Protein AF-A0A9Q0YCZ6-F1 (afdb_monomer_lite)

Sequence (118 aa):
MATTAVCVCHTRKKKTSEKLLKFSDRSWQTYVRCAKFWKECESGRFSLLARKTEPIWSKSIEDSGYENFRYHRTCYQDFTNKATIEGATKRRRLTDELKICAAAGAITFVLFIQQSGQ

Structure (mmCIF, N/CA/C/O backbone):
data_AF-A0A9Q0YCZ6-F1
#
_entry.id   AF-A0A9Q0YCZ6-F1
#
loop_
_atom_site.group_PDB
_atom_site.id
_atom_site.type_symbol
_atom_site.label_atom_id
_atom_site.label_alt_id
_atom_site.label_comp_id
_atom_site.label_asym_id
_atom_site.label_entity_id
_atom_site.label_seq_id
_atom_site.pdbx_PDB_ins_code
_atom_site.Cartn_x
_atom_site.Cartn_y
_atom_site.Cartn_z
_atom_site.occupancy
_atom_site.B_iso_or_equiv
_atom_site.auth_seq_id
_atom_site.auth_comp_id
_atom_site.auth_asym_id
_atom_site.auth_atom_id
_atom_site.pdbx_PDB_model_num
ATOM 1 N N . MET A 1 1 ? 12.576 -14.926 -13.364 1.00 35.97 1 MET A N 1
ATOM 2 C CA . MET A 1 1 ? 12.528 -14.175 -12.089 1.00 35.97 1 MET A CA 1
ATOM 3 C C . MET A 1 1 ? 11.073 -14.055 -11.666 1.00 35.97 1 MET A C 1
ATOM 5 O O . MET A 1 1 ? 10.256 -13.682 -12.499 1.00 35.97 1 MET A O 1
ATOM 9 N N . ALA A 1 2 ? 10.729 -14.461 -10.443 1.00 37.59 2 ALA A N 1
ATOM 10 C CA . ALA A 1 2 ? 9.343 -14.490 -9.982 1.00 37.59 2 ALA A CA 1
ATOM 11 C C . ALA A 1 2 ? 8.801 -13.061 -9.830 1.00 37.59 2 ALA A C 1
ATOM 13 O O . ALA A 1 2 ? 9.319 -12.272 -9.045 1.00 37.59 2 ALA A O 1
ATOM 14 N N . THR A 1 3 ? 7.762 -12.724 -10.589 1.00 48.28 3 THR A N 1
ATOM 15 C CA . THR A 1 3 ? 6.982 -11.503 -10.395 1.00 48.28 3 THR A CA 1
ATOM 16 C C . THR A 1 3 ? 6.231 -11.628 -9.077 1.00 48.28 3 THR A C 1
ATOM 18 O O . THR A 1 3 ? 5.221 -12.324 -8.974 1.00 48.28 3 THR A O 1
ATOM 21 N N . THR A 1 4 ? 6.730 -10.973 -8.032 1.00 54.94 4 THR A N 1
ATOM 22 C CA . THR A 1 4 ? 6.045 -10.907 -6.741 1.00 54.94 4 THR A CA 1
ATOM 23 C C . THR A 1 4 ? 4.801 -10.046 -6.926 1.00 54.94 4 THR A C 1
ATOM 25 O O . THR A 1 4 ? 4.830 -8.821 -6.837 1.00 54.94 4 THR A O 1
ATOM 28 N N . ALA A 1 5 ? 3.688 -10.676 -7.279 1.00 54.22 5 ALA A N 1
ATOM 29 C CA . ALA A 1 5 ? 2.434 -9.978 -7.469 1.00 54.22 5 ALA A CA 1
ATOM 30 C C . ALA A 1 5 ? 1.822 -9.692 -6.089 1.00 54.22 5 ALA A C 1
ATOM 32 O O . ALA A 1 5 ? 1.121 -10.527 -5.516 1.00 54.22 5 ALA A O 1
ATOM 33 N N . VAL A 1 6 ? 2.137 -8.522 -5.527 1.00 63.78 6 VAL A N 1
ATOM 34 C CA . VAL A 1 6 ? 1.776 -8.139 -4.149 1.00 63.78 6 VAL A CA 1
ATOM 35 C C . VAL A 1 6 ? 0.688 -7.060 -4.141 1.00 63.78 6 VAL A C 1
ATOM 37 O O . VAL A 1 6 ? 0.828 -5.989 -3.566 1.00 63.78 6 VAL A O 1
ATOM 40 N N . CYS A 1 7 ? -0.419 -7.329 -4.834 1.00 69.56 7 CYS A N 1
ATOM 41 C CA . CYS A 1 7 ? -1.590 -6.446 -4.866 1.00 69.56 7 CYS A CA 1
ATOM 42 C C . CYS A 1 7 ? -2.589 -6.811 -3.759 1.00 69.56 7 CYS A C 1
ATOM 44 O O . CYS A 1 7 ? -2.678 -7.969 -3.350 1.00 69.56 7 CYS A O 1
ATOM 46 N N . VAL A 1 8 ? -3.436 -5.859 -3.350 1.00 63.91 8 VAL A N 1
ATOM 47 C CA . VAL A 1 8 ? -4.568 -6.077 -2.419 1.00 63.91 8 VAL A CA 1
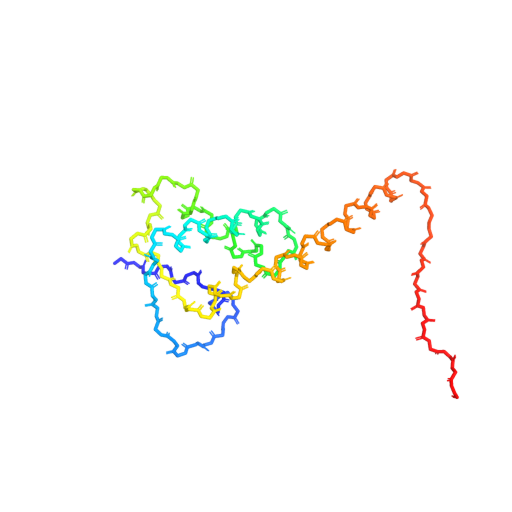ATOM 48 C C . VAL A 1 8 ? -5.443 -7.273 -2.821 1.00 63.91 8 VAL A C 1
ATOM 50 O O . VAL A 1 8 ? -5.915 -8.032 -1.978 1.00 63.91 8 VAL A O 1
ATOM 53 N N . CYS A 1 9 ? -5.690 -7.464 -4.113 1.00 67.06 9 CYS A N 1
ATOM 54 C CA . CYS A 1 9 ? -6.512 -8.574 -4.587 1.00 67.06 9 CYS A CA 1
ATOM 55 C C . CYS A 1 9 ? -5.832 -9.942 -4.388 1.00 67.06 9 C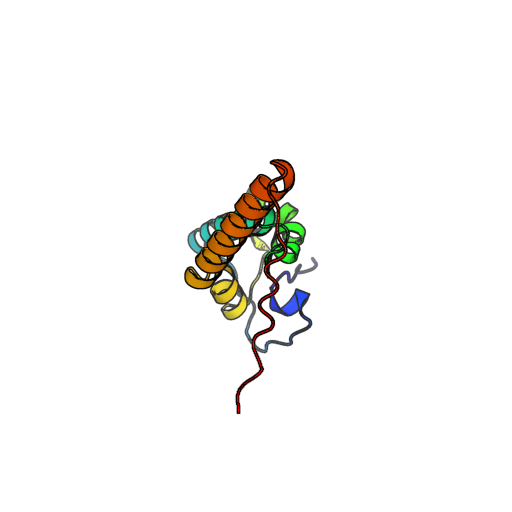YS A C 1
ATOM 57 O O . CYS A 1 9 ? -6.525 -10.933 -4.173 1.00 67.06 9 CYS A O 1
ATOM 59 N N . HIS A 1 10 ? -4.497 -9.997 -4.338 1.00 67.06 10 HIS A N 1
ATOM 60 C CA . HIS A 1 10 ? -3.742 -11.235 -4.130 1.00 67.06 10 HIS A CA 1
ATOM 61 C C . HIS A 1 10 ? -3.731 -11.647 -2.658 1.00 67.06 10 HIS A C 1
ATOM 63 O O . HIS A 1 10 ? -3.804 -12.834 -2.352 1.00 67.06 10 HIS A O 1
ATOM 69 N N . THR A 1 11 ? -3.749 -10.684 -1.729 1.00 63.50 11 THR A N 1
ATOM 70 C CA . THR A 1 11 ? -3.920 -10.991 -0.300 1.00 63.50 11 THR A CA 1
ATOM 71 C C . THR A 1 11 ? -5.332 -11.475 0.029 1.00 63.50 11 THR A C 1
ATOM 73 O O . THR A 1 11 ? -5.506 -12.230 0.980 1.00 63.50 11 THR A O 1
ATOM 76 N N . ARG A 1 12 ? -6.334 -11.099 -0.776 1.00 63.12 12 ARG A N 1
ATOM 77 C CA . ARG A 1 12 ? -7.742 -11.502 -0.609 1.00 63.12 12 ARG A CA 1
ATOM 78 C C . ARG A 1 12 ? -8.168 -12.699 -1.460 1.00 63.12 12 ARG A C 1
ATOM 80 O O . ARG A 1 12 ? -9.352 -13.019 -1.471 1.00 63.12 12 ARG A O 1
ATOM 87 N N . LYS A 1 13 ? -7.247 -13.320 -2.212 1.00 63.72 13 LYS A N 1
ATOM 88 C CA . LYS A 1 13 ? -7.549 -14.352 -3.229 1.00 63.72 13 LYS A CA 1
ATOM 89 C C . LYS A 1 13 ? -8.648 -13.927 -4.223 1.00 63.72 13 LYS A C 1
ATOM 91 O O . LYS A 1 13 ? -9.326 -14.768 -4.809 1.00 63.72 13 LYS A O 1
ATOM 96 N N . LYS A 1 14 ? -8.840 -12.619 -4.425 1.00 66.00 14 LYS A N 1
ATOM 97 C CA . LYS A 1 14 ? -9.834 -12.089 -5.357 1.00 66.00 14 LYS A CA 1
ATOM 98 C C . LYS A 1 14 ? -9.209 -12.081 -6.746 1.00 66.00 14 LYS A C 1
ATOM 100 O O . LYS A 1 14 ? -8.232 -11.370 -6.974 1.00 66.00 14 LYS A O 1
ATOM 105 N N . LYS A 1 15 ? -9.775 -12.858 -7.671 1.00 63.00 15 LYS A N 1
ATOM 106 C CA . LYS A 1 15 ? -9.379 -12.790 -9.079 1.00 63.00 15 LYS A CA 1
ATOM 107 C C . LYS A 1 15 ? -9.804 -11.437 -9.643 1.00 63.00 15 LYS A C 1
ATOM 109 O O . LYS A 1 15 ? -10.938 -11.002 -9.458 1.00 63.00 15 LYS A O 1
ATOM 114 N N . THR A 1 16 ? -8.870 -10.772 -10.299 1.00 68.50 16 THR A N 1
ATOM 115 C CA . THR A 1 16 ? -9.113 -9.576 -11.099 1.00 68.50 16 THR A CA 1
ATOM 116 C C . THR A 1 16 ? -8.635 -9.881 -12.509 1.00 68.50 16 THR A C 1
ATOM 118 O O . THR A 1 16 ? -7.600 -10.521 -12.682 1.00 68.50 16 THR A O 1
ATOM 121 N N . SER A 1 17 ? -9.426 -9.484 -13.500 1.00 73.62 17 SER A N 1
ATOM 122 C CA . SER A 1 17 ? -9.066 -9.556 -14.917 1.00 73.62 17 SER A CA 1
ATOM 123 C C . SER A 1 17 ? -8.233 -8.351 -15.363 1.00 73.62 17 SER A C 1
ATOM 125 O O . SER A 1 17 ? -7.836 -8.280 -16.524 1.00 73.62 17 SER A O 1
ATOM 127 N N . GLU A 1 18 ? -7.974 -7.389 -14.469 1.00 79.06 18 GLU A N 1
ATOM 128 C CA . GLU A 1 18 ? -7.171 -6.217 -14.798 1.00 79.06 18 GLU A CA 1
ATOM 129 C C . GLU A 1 18 ? -5.726 -6.609 -15.112 1.00 79.06 18 GLU A C 1
ATOM 131 O O . GLU A 1 18 ? -5.130 -7.471 -14.469 1.00 79.06 18 GLU A O 1
ATOM 136 N N . LYS A 1 19 ? -5.125 -5.912 -16.078 1.00 82.38 19 LYS A N 1
ATOM 137 C CA . LYS A 1 19 ? -3.701 -6.054 -16.369 1.00 82.38 19 LYS A CA 1
ATOM 138 C C . LYS A 1 19 ? -2.875 -5.461 -15.226 1.00 82.38 19 LYS A C 1
ATOM 140 O O . LYS A 1 19 ? -3.164 -4.374 -14.726 1.00 82.38 19 LYS A O 1
ATOM 145 N N . LEU A 1 20 ? -1.804 -6.159 -14.862 1.00 84.25 20 LEU A N 1
ATOM 146 C CA . LEU A 1 20 ? -0.775 -5.644 -13.967 1.00 84.25 20 LEU A CA 1
ATOM 147 C C . LEU A 1 20 ? -0.006 -4.488 -14.633 1.00 84.25 20 LEU A C 1
ATOM 149 O O . LEU A 1 20 ? 0.518 -4.627 -15.738 1.00 84.25 20 LEU A O 1
ATOM 153 N N . LEU A 1 21 ? 0.081 -3.356 -13.940 1.00 84.44 21 LEU A N 1
ATOM 154 C CA . LEU A 1 21 ? 0.743 -2.131 -14.382 1.00 84.44 21 LEU A CA 1
ATOM 155 C C . LEU A 1 21 ? 2.056 -1.911 -13.623 1.00 84.44 21 LEU A C 1
ATOM 157 O O . LEU A 1 21 ? 2.197 -2.329 -12.471 1.00 84.44 21 LEU A O 1
ATOM 161 N N . LYS A 1 22 ? 3.016 -1.248 -14.277 1.00 85.69 22 LYS A N 1
ATOM 162 C CA . LYS A 1 22 ? 4.239 -0.732 -13.646 1.00 85.69 22 LYS A CA 1
ATOM 163 C C . LYS A 1 22 ? 3.949 0.645 -13.046 1.00 85.69 22 LYS A C 1
ATOM 165 O O . LYS A 1 22 ? 3.149 1.405 -13.589 1.00 85.69 22 LYS A O 1
ATOM 170 N N . PHE A 1 23 ? 4.577 0.949 -11.916 1.00 83.44 23 PHE A N 1
ATOM 171 C CA . PHE A 1 23 ? 4.491 2.270 -11.303 1.00 83.44 23 PHE A CA 1
ATOM 172 C C . PHE A 1 23 ? 5.254 3.316 -12.123 1.00 83.44 23 PHE A C 1
ATOM 174 O O . PHE A 1 23 ? 6.294 3.019 -12.701 1.00 83.44 23 PHE A O 1
ATOM 181 N N . SER A 1 24 ? 4.731 4.542 -12.144 1.00 87.44 24 SER A N 1
ATOM 182 C CA . SER A 1 24 ? 5.552 5.736 -12.361 1.00 87.44 24 SER A CA 1
ATOM 183 C C . SER A 1 24 ? 6.175 6.172 -11.035 1.00 87.44 24 SER A C 1
ATOM 185 O O . SER A 1 24 ? 5.631 5.852 -9.972 1.00 87.44 24 SER A O 1
ATOM 187 N N . ASP A 1 25 ? 7.236 6.975 -11.073 1.00 85.00 25 ASP A N 1
ATOM 188 C CA . ASP A 1 25 ? 7.924 7.439 -9.858 1.00 85.00 25 ASP A CA 1
ATOM 189 C C . ASP A 1 25 ? 6.981 8.191 -8.913 1.00 85.00 25 ASP A C 1
ATOM 191 O O . ASP A 1 25 ? 6.978 7.979 -7.699 1.00 85.00 25 ASP A O 1
ATOM 195 N N . ARG A 1 26 ? 6.082 9.010 -9.470 1.00 88.06 26 ARG A N 1
ATOM 196 C CA . ARG A 1 26 ? 5.053 9.716 -8.694 1.00 88.06 26 ARG A CA 1
ATOM 197 C C . ARG A 1 26 ? 4.077 8.746 -8.027 1.00 88.06 26 ARG A C 1
ATOM 199 O O . ARG A 1 26 ? 3.725 8.909 -6.851 1.00 88.06 26 ARG A O 1
ATOM 206 N N . SER A 1 27 ? 3.610 7.742 -8.768 1.00 88.25 27 SER A N 1
ATOM 207 C CA . SER A 1 27 ? 2.695 6.736 -8.226 1.00 88.25 27 SER A CA 1
ATOM 208 C C . SER A 1 27 ? 3.378 5.870 -7.169 1.00 88.25 27 SER A C 1
ATOM 210 O O . SER A 1 27 ? 2.733 5.522 -6.179 1.00 88.25 27 SER A O 1
ATOM 212 N N . TRP A 1 28 ? 4.671 5.590 -7.337 1.00 87.50 28 TRP A N 1
ATOM 213 C CA . TRP A 1 28 ? 5.507 4.887 -6.373 1.00 87.50 28 TRP A CA 1
ATOM 214 C C . TRP A 1 28 ? 5.666 5.669 -5.078 1.00 87.50 28 TRP A C 1
ATOM 216 O O . TRP A 1 28 ? 5.322 5.158 -4.020 1.00 87.50 28 TRP A O 1
ATOM 226 N N . GLN A 1 29 ? 6.071 6.937 -5.139 1.00 88.62 29 GLN A N 1
ATOM 227 C CA . GLN A 1 29 ? 6.185 7.783 -3.945 1.00 88.62 29 GLN A CA 1
ATOM 228 C C . GLN A 1 29 ? 4.865 7.861 -3.166 1.00 88.62 29 GLN A C 1
ATOM 230 O O . GLN A 1 29 ? 4.848 7.783 -1.935 1.00 88.62 29 GLN A O 1
ATOM 235 N N . THR A 1 30 ? 3.743 7.962 -3.885 1.00 91.50 30 THR A N 1
ATOM 236 C CA . THR A 1 30 ? 2.402 7.929 -3.283 1.00 91.50 30 THR A CA 1
ATOM 237 C C . THR A 1 30 ? 2.133 6.578 -2.618 1.00 91.50 30 THR A C 1
ATOM 239 O O . THR A 1 30 ? 1.687 6.538 -1.472 1.00 91.50 30 THR A O 1
ATOM 242 N N . TYR A 1 31 ? 2.453 5.474 -3.298 1.00 89.94 31 TYR A N 1
ATOM 243 C CA . TYR A 1 31 ? 2.336 4.129 -2.744 1.00 89.94 31 TYR A CA 1
ATOM 244 C C . TYR A 1 31 ? 3.156 3.972 -1.459 1.00 89.94 31 TYR A C 1
ATOM 246 O O . TYR A 1 31 ? 2.604 3.553 -0.447 1.00 89.94 31 TYR A O 1
ATOM 254 N N . VAL A 1 32 ? 4.433 4.367 -1.462 1.00 89.31 32 VAL A N 1
ATOM 255 C CA . VAL A 1 32 ? 5.321 4.276 -0.293 1.00 89.31 32 VAL A CA 1
ATOM 256 C C . VAL A 1 32 ? 4.767 5.076 0.885 1.00 89.31 32 VAL A C 1
ATOM 258 O O . VAL A 1 32 ? 4.731 4.572 2.007 1.00 89.31 32 VAL A O 1
ATOM 261 N N . ARG A 1 33 ? 4.276 6.299 0.645 1.00 91.88 33 ARG A N 1
ATOM 262 C CA . ARG A 1 33 ? 3.659 7.130 1.690 1.00 91.88 33 ARG A CA 1
ATOM 263 C C . ARG A 1 33 ? 2.456 6.433 2.325 1.00 91.88 33 ARG A C 1
ATOM 265 O O . ARG A 1 33 ? 2.370 6.347 3.547 1.00 91.88 33 ARG A O 1
ATOM 272 N N . CYS A 1 34 ? 1.551 5.910 1.501 1.00 91.56 34 CYS A N 1
ATOM 273 C CA . CYS A 1 34 ? 0.387 5.170 1.979 1.00 91.56 34 CYS A CA 1
ATOM 274 C C . CYS A 1 34 ? 0.796 3.870 2.685 1.00 91.56 34 CYS A C 1
ATOM 276 O O . CYS A 1 34 ? 0.224 3.53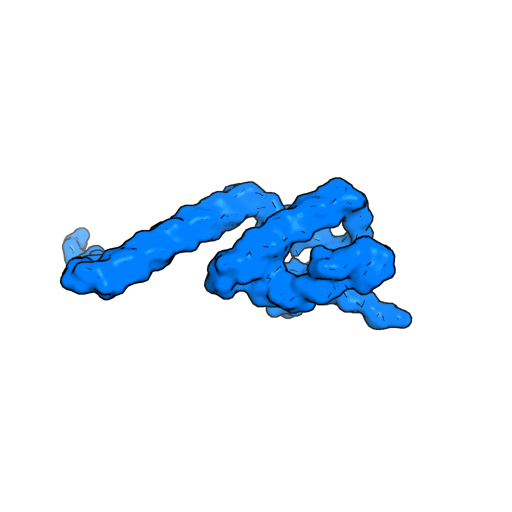4 3.715 1.00 91.56 34 CYS A O 1
ATOM 278 N N . ALA A 1 35 ? 1.806 3.154 2.187 1.00 89.94 35 ALA A N 1
ATOM 279 C CA . ALA A 1 35 ? 2.281 1.915 2.789 1.00 89.94 35 ALA A CA 1
ATOM 280 C C . ALA A 1 35 ? 2.865 2.131 4.187 1.00 89.94 35 ALA A C 1
ATOM 282 O O . ALA A 1 35 ? 2.511 1.389 5.100 1.00 89.94 35 ALA A O 1
ATOM 283 N N . LYS A 1 36 ? 3.667 3.182 4.389 1.00 91.00 36 LYS A N 1
ATOM 284 C CA . LYS A 1 36 ? 4.158 3.563 5.723 1.00 91.00 36 LYS A CA 1
ATOM 285 C C . LYS A 1 36 ? 2.999 3.818 6.690 1.00 91.00 36 LYS A C 1
ATOM 287 O O . LYS A 1 36 ? 2.931 3.186 7.739 1.00 91.00 36 LYS A O 1
ATOM 292 N N . PHE A 1 37 ? 2.024 4.627 6.273 1.00 90.94 37 PHE A N 1
ATOM 293 C CA . PHE A 1 37 ? 0.817 4.886 7.061 1.00 90.94 37 PHE A CA 1
ATOM 294 C C . PHE A 1 37 ? 0.056 3.599 7.419 1.00 90.94 37 PHE A C 1
ATOM 296 O O . PHE A 1 37 ? -0.304 3.373 8.574 1.00 90.94 37 PHE A O 1
ATOM 303 N N . TRP A 1 38 ? -0.183 2.722 6.441 1.00 90.44 38 TRP A N 1
ATOM 304 C CA . TRP A 1 38 ? -0.912 1.476 6.671 1.00 90.44 38 TRP A CA 1
ATOM 305 C C . TRP A 1 38 ? -0.149 0.510 7.578 1.00 90.44 38 TRP A C 1
ATOM 307 O O . TRP A 1 38 ? -0.785 -0.187 8.370 1.00 90.44 38 TRP A O 1
ATOM 317 N N . LYS A 1 39 ? 1.188 0.481 7.502 1.00 89.06 39 LYS A N 1
ATOM 318 C CA . LYS A 1 39 ? 2.035 -0.302 8.410 1.00 89.06 39 LYS A CA 1
ATOM 319 C C . LYS A 1 39 ? 1.870 0.169 9.860 1.00 89.06 39 LYS A C 1
ATOM 321 O O . LYS A 1 39 ? 1.714 -0.674 10.743 1.00 89.06 39 LYS A O 1
ATOM 326 N N . GLU A 1 40 ? 1.862 1.483 10.079 1.00 87.81 40 GLU A N 1
ATOM 327 C CA . GLU A 1 40 ? 1.674 2.107 11.398 1.00 87.81 40 GLU A CA 1
ATOM 328 C C . GLU A 1 40 ? 0.262 1.934 11.959 1.00 87.81 40 GLU A C 1
ATOM 330 O O . GLU A 1 40 ? 0.077 1.914 13.168 1.00 87.81 40 GLU A O 1
ATOM 335 N N . CYS A 1 41 ? -0.750 1.795 11.101 1.00 80.44 41 CYS A N 1
ATOM 336 C CA . CYS A 1 41 ? -2.133 1.636 11.550 1.00 80.44 41 CYS A CA 1
ATOM 337 C C . CYS A 1 41 ? -2.428 0.290 12.230 1.00 80.44 41 CYS A C 1
ATOM 339 O O . CYS A 1 41 ? -3.569 0.115 12.632 1.00 80.44 41 CYS A O 1
ATOM 341 N N . GLU A 1 42 ? -1.458 -0.635 12.316 1.00 71.12 42 GLU A N 1
ATOM 342 C CA . GLU A 1 42 ? -1.470 -1.990 12.915 1.00 71.12 42 GLU A CA 1
ATOM 343 C C . GLU A 1 42 ? -2.674 -2.897 12.574 1.00 71.12 42 GLU A C 1
ATOM 345 O O . GLU A 1 42 ? -2.488 -3.967 11.993 1.00 71.12 42 GLU A O 1
ATOM 350 N N . SER A 1 43 ? -3.903 -2.466 12.847 1.00 69.62 43 SER A N 1
ATOM 351 C CA . SER A 1 43 ? -5.193 -3.118 12.585 1.00 69.62 43 SER A CA 1
ATOM 352 C C . SER A 1 43 ? -5.919 -2.630 11.313 1.00 69.62 43 SER A C 1
ATOM 354 O O . SER A 1 43 ? -7.084 -2.957 11.080 1.00 69.62 43 SER A O 1
ATOM 356 N N . GLY A 1 44 ? -5.260 -1.849 10.451 1.00 73.88 44 GLY A N 1
ATOM 357 C CA . GLY A 1 44 ? -5.855 -1.340 9.210 1.00 73.88 44 GLY A CA 1
ATOM 358 C C . GLY A 1 44 ? -6.111 -2.411 8.136 1.00 73.88 44 GLY A C 1
ATOM 359 O O . GLY A 1 44 ? -5.350 -3.362 7.984 1.00 73.88 44 GLY A O 1
ATOM 360 N N . ARG A 1 45 ? -7.129 -2.197 7.285 1.00 80.44 45 ARG A N 1
ATOM 361 C CA . ARG A 1 45 ? -7.492 -3.065 6.135 1.00 80.44 45 ARG A CA 1
ATOM 362 C C . ARG A 1 45 ? -6.299 -3.492 5.267 1.00 80.44 45 ARG A C 1
ATOM 364 O O . ARG A 1 45 ? -6.333 -4.567 4.666 1.00 80.44 45 ARG A O 1
ATOM 371 N N . PHE A 1 46 ? -5.282 -2.638 5.169 1.00 86.44 46 PHE A N 1
ATOM 372 C CA . PHE A 1 46 ? -4.092 -2.858 4.352 1.00 86.44 46 PHE A CA 1
ATOM 373 C C . PHE A 1 46 ? -2.794 -2.979 5.163 1.00 86.44 46 PHE A C 1
ATOM 375 O O . PHE A 1 46 ? -1.725 -3.034 4.559 1.00 86.44 46 PHE A O 1
ATOM 382 N N . SER A 1 47 ? -2.852 -3.060 6.499 1.00 85.56 47 SER A N 1
ATOM 383 C CA . SER A 1 47 ? -1.651 -3.121 7.347 1.00 85.56 47 SER A CA 1
ATOM 384 C C . SER A 1 47 ? -0.798 -4.354 7.051 1.00 85.56 47 SER A C 1
ATOM 386 O O . SER A 1 47 ? 0.417 -4.251 6.881 1.00 85.56 47 SER A O 1
ATOM 388 N N . LEU A 1 48 ? -1.435 -5.516 6.877 1.00 83.12 48 LEU A N 1
ATOM 389 C CA . LEU A 1 48 ? -0.748 -6.756 6.512 1.00 83.12 48 LEU A CA 1
ATOM 390 C C . LEU A 1 48 ? -0.078 -6.665 5.136 1.00 83.12 48 LEU A C 1
ATOM 392 O O . LEU A 1 48 ? 1.030 -7.168 4.957 1.00 83.12 48 LEU A O 1
ATOM 396 N N . LEU A 1 49 ? -0.741 -6.030 4.165 1.00 85.19 49 LEU A N 1
ATOM 397 C CA . LEU A 1 49 ? -0.161 -5.825 2.839 1.00 85.19 49 LEU A CA 1
ATOM 398 C C . LEU A 1 49 ? 1.075 -4.931 2.937 1.00 85.19 49 LEU A C 1
ATOM 400 O O . LEU A 1 49 ? 2.127 -5.303 2.429 1.00 85.19 49 LEU A O 1
ATOM 404 N N . ALA A 1 50 ? 0.956 -3.804 3.640 1.00 88.06 50 ALA A N 1
ATOM 405 C CA . ALA A 1 50 ? 2.050 -2.865 3.832 1.00 88.06 50 ALA A CA 1
ATOM 406 C C . ALA A 1 50 ? 3.273 -3.518 4.493 1.00 88.06 50 ALA A C 1
ATOM 408 O O . ALA A 1 50 ? 4.386 -3.309 4.017 1.00 88.06 50 ALA A O 1
ATOM 409 N N . ARG A 1 51 ? 3.067 -4.358 5.521 1.00 86.44 51 ARG A N 1
ATOM 410 C CA . ARG A 1 51 ? 4.131 -5.150 6.169 1.00 86.44 51 ARG A CA 1
ATOM 411 C C . ARG A 1 51 ? 4.774 -6.151 5.207 1.00 86.44 51 ARG A C 1
ATOM 413 O O . ARG A 1 51 ? 5.991 -6.243 5.141 1.00 86.44 51 ARG A O 1
ATOM 420 N N . LYS A 1 52 ? 3.977 -6.875 4.414 1.00 83.44 52 LYS A N 1
ATOM 421 C CA . LYS A 1 52 ? 4.505 -7.849 3.440 1.00 83.44 52 LYS A CA 1
ATOM 422 C C . LYS A 1 52 ? 5.306 -7.197 2.318 1.00 83.44 52 LYS A C 1
ATOM 424 O O . LYS A 1 52 ? 6.266 -7.790 1.841 1.00 83.44 52 LYS A O 1
ATOM 429 N N . THR A 1 53 ? 4.914 -6.001 1.884 1.00 84.06 53 THR A N 1
ATOM 430 C CA . THR A 1 53 ? 5.643 -5.268 0.842 1.00 84.06 53 THR A CA 1
ATOM 431 C C . THR A 1 53 ? 6.735 -4.368 1.401 1.00 84.06 53 THR A C 1
ATOM 433 O O . THR A 1 53 ? 7.383 -3.688 0.615 1.00 84.06 53 THR A O 1
ATOM 436 N N . GLU A 1 54 ? 6.940 -4.325 2.719 1.00 87.25 54 GLU A N 1
ATOM 437 C CA . GLU A 1 54 ? 7.954 -3.472 3.340 1.00 87.25 54 GLU A CA 1
ATOM 438 C C . GLU A 1 54 ? 9.348 -3.646 2.747 1.00 87.25 54 GLU A C 1
ATOM 440 O O . GLU A 1 54 ? 9.912 -2.629 2.356 1.00 87.25 54 GLU A O 1
ATOM 445 N N . PRO A 1 55 ? 9.878 -4.871 2.567 1.00 83.31 55 PRO A N 1
ATOM 446 C CA . PRO A 1 55 ? 11.219 -5.056 2.011 1.00 83.31 55 PRO A CA 1
ATOM 447 C C . PRO A 1 55 ? 11.407 -4.457 0.612 1.00 83.31 55 PRO A C 1
ATOM 449 O O . PRO A 1 55 ? 12.540 -4.278 0.175 1.00 83.31 55 PRO A O 1
ATOM 452 N N . ILE A 1 56 ? 10.300 -4.185 -0.087 1.00 82.56 56 ILE A N 1
ATOM 453 C CA . ILE A 1 56 ? 10.283 -3.548 -1.400 1.00 82.56 56 ILE A CA 1
ATOM 454 C C . ILE A 1 56 ? 10.456 -2.040 -1.208 1.00 82.56 56 ILE A C 1
ATOM 456 O O . ILE A 1 56 ? 11.366 -1.450 -1.756 1.00 82.56 56 ILE A O 1
ATOM 460 N N . TRP A 1 57 ? 9.636 -1.381 -0.392 1.00 85.94 57 TRP A N 1
ATOM 461 C CA . TRP A 1 57 ? 9.668 0.084 -0.290 1.00 85.94 57 TRP A CA 1
ATOM 462 C C . TRP A 1 57 ? 10.587 0.652 0.806 1.00 85.94 57 TRP A C 1
ATOM 464 O O . TRP A 1 57 ? 10.730 1.872 0.891 1.00 85.94 57 TRP A O 1
ATOM 474 N N . SER A 1 58 ? 11.183 -0.186 1.660 1.00 83.44 58 SER A N 1
ATOM 475 C CA . SER A 1 58 ? 12.115 0.238 2.716 1.00 83.44 58 SER A CA 1
ATOM 476 C C . SER A 1 58 ? 13.570 0.353 2.255 1.00 83.44 58 SER A C 1
ATOM 478 O O . SER A 1 58 ? 14.376 0.965 2.953 1.00 83.44 58 SER A O 1
ATOM 480 N N . LYS A 1 59 ? 13.903 -0.211 1.090 1.00 79.88 59 LYS A N 1
ATOM 481 C CA . LYS A 1 59 ? 15.236 -0.154 0.479 1.00 79.88 59 LYS A CA 1
ATOM 482 C C . LYS A 1 59 ? 15.363 1.015 -0.504 1.00 79.88 59 LYS A C 1
ATOM 484 O O . LYS A 1 59 ? 14.364 1.628 -0.884 1.00 79.88 59 LYS A O 1
ATOM 489 N N . SER A 1 60 ? 16.595 1.303 -0.930 1.00 75.06 60 SER A N 1
ATOM 490 C CA . SER A 1 60 ? 16.869 2.188 -2.072 1.00 75.06 60 SER A CA 1
ATOM 491 C C . SER A 1 60 ? 16.107 1.694 -3.316 1.00 75.06 60 SER A C 1
ATOM 493 O O . SER A 1 60 ? 15.797 0.507 -3.422 1.00 75.06 60 SER A O 1
ATOM 495 N N . ILE A 1 61 ? 15.786 2.574 -4.273 1.00 70.81 61 ILE A N 1
ATOM 496 C CA . ILE A 1 61 ? 15.080 2.154 -5.502 1.00 70.81 61 ILE A CA 1
ATOM 497 C C . ILE A 1 61 ? 15.884 1.081 -6.260 1.00 70.81 61 ILE A C 1
ATOM 499 O O . ILE A 1 61 ? 15.296 0.132 -6.777 1.00 70.81 61 ILE A O 1
ATOM 503 N N . GLU A 1 62 ? 17.209 1.176 -6.237 1.00 70.50 62 GLU A N 1
ATOM 504 C CA . GLU A 1 62 ? 18.137 0.231 -6.864 1.00 70.50 62 GLU A CA 1
ATOM 505 C C . GLU A 1 62 ? 18.050 -1.172 -6.230 1.00 70.50 62 GLU A C 1
ATOM 507 O O . GLU A 1 62 ? 18.020 -2.171 -6.947 1.00 70.50 62 GLU A O 1
ATOM 512 N N . ASP A 1 63 ? 17.860 -1.252 -4.908 1.00 69.56 63 ASP A N 1
ATOM 513 C CA . ASP A 1 63 ? 17.794 -2.515 -4.152 1.00 69.56 63 ASP A CA 1
ATOM 514 C C . ASP A 1 63 ? 16.361 -3.007 -3.864 1.00 69.56 63 ASP A C 1
ATOM 516 O O . ASP A 1 63 ? 16.145 -4.108 -3.343 1.00 69.56 63 ASP A O 1
ATOM 520 N N . SER A 1 64 ? 15.359 -2.178 -4.164 1.00 68.62 64 SER A N 1
ATOM 521 C CA . SER A 1 64 ? 13.940 -2.387 -3.833 1.00 68.62 64 SER A CA 1
ATOM 522 C C . SER A 1 64 ? 13.223 -3.403 -4.717 1.00 68.62 64 SER A C 1
ATOM 524 O O . SER A 1 64 ? 12.123 -3.851 -4.389 1.00 68.62 64 SER A O 1
ATOM 526 N N . GLY A 1 65 ? 13.786 -3.727 -5.884 1.00 68.88 65 GLY A N 1
ATOM 527 C CA . GLY A 1 65 ? 13.049 -4.440 -6.926 1.00 68.88 65 GLY A CA 1
ATOM 528 C C . GLY A 1 65 ? 11.873 -3.632 -7.496 1.00 68.88 65 GLY A C 1
ATOM 529 O O . GLY A 1 65 ? 10.960 -4.232 -8.068 1.00 68.88 65 GLY A O 1
ATOM 530 N N . TYR A 1 66 ? 11.889 -2.296 -7.367 1.00 77.69 66 TYR A N 1
ATOM 531 C CA . TYR A 1 66 ? 10.913 -1.356 -7.943 1.00 77.69 66 TYR A CA 1
ATOM 532 C C . TYR A 1 66 ? 10.564 -1.691 -9.398 1.00 77.69 66 TYR A C 1
ATOM 534 O O . TYR A 1 66 ? 9.392 -1.796 -9.765 1.00 77.69 66 TYR A O 1
ATOM 542 N N . GLU A 1 67 ? 11.587 -1.978 -10.203 1.00 76.19 67 GLU A N 1
ATOM 543 C CA . GLU A 1 67 ? 11.470 -2.348 -11.614 1.00 76.19 67 GLU A CA 1
ATOM 544 C C . GLU A 1 67 ? 10.618 -3.600 -11.865 1.00 76.19 67 GLU A C 1
ATOM 546 O O . GLU A 1 67 ? 10.005 -3.731 -12.928 1.00 76.19 67 GLU A O 1
ATOM 551 N N . ASN A 1 68 ? 10.498 -4.485 -10.875 1.00 74.88 68 ASN A N 1
ATOM 552 C CA . ASN A 1 68 ? 9.713 -5.720 -10.927 1.00 74.88 68 ASN A CA 1
ATOM 553 C C . ASN A 1 68 ? 8.362 -5.606 -10.211 1.00 74.88 68 ASN A C 1
ATOM 555 O O . ASN A 1 68 ? 7.517 -6.494 -10.344 1.00 74.88 68 ASN A O 1
ATOM 559 N N . PHE A 1 69 ? 8.121 -4.515 -9.479 1.00 76.94 69 PHE A N 1
ATOM 560 C CA . PHE A 1 69 ? 6.882 -4.332 -8.740 1.00 76.94 69 PHE A CA 1
ATOM 561 C C . PHE A 1 69 ? 5.730 -3.973 -9.685 1.00 76.94 69 PHE A C 1
ATOM 563 O O . PHE A 1 69 ? 5.841 -3.101 -10.556 1.00 76.94 69 PHE A O 1
ATOM 570 N N . ARG A 1 70 ? 4.611 -4.688 -9.549 1.00 82.00 70 ARG A N 1
ATOM 571 C CA . ARG A 1 70 ? 3.433 -4.534 -10.407 1.00 82.00 70 ARG A CA 1
ATOM 572 C C . ARG A 1 70 ? 2.153 -4.514 -9.583 1.00 82.00 70 ARG A C 1
ATOM 574 O O . ARG A 1 70 ? 2.064 -5.175 -8.550 1.00 82.00 70 ARG A O 1
ATOM 581 N N . TYR A 1 71 ? 1.147 -3.791 -10.066 1.00 83.12 71 TYR A N 1
ATOM 582 C CA . TYR A 1 71 ? -0.119 -3.598 -9.360 1.00 83.12 71 TYR A CA 1
ATOM 583 C C . TYR A 1 71 ? -1.323 -3.569 -10.302 1.00 83.12 71 TYR A C 1
ATOM 585 O O . TYR A 1 71 ? -1.204 -3.228 -11.474 1.00 83.12 71 TYR A O 1
ATOM 593 N N . HIS A 1 72 ? -2.505 -3.875 -9.773 1.00 87.69 72 HIS A N 1
ATOM 594 C CA . HIS A 1 72 ? -3.771 -3.592 -10.445 1.00 87.69 72 HIS A CA 1
ATOM 595 C C . HIS A 1 72 ? -4.223 -2.180 -10.108 1.00 87.69 72 HIS A C 1
ATOM 597 O O . HIS A 1 72 ? -4.168 -1.769 -8.942 1.00 87.69 72 HIS A O 1
ATOM 603 N N . ARG A 1 73 ? -4.704 -1.449 -11.115 1.00 86.38 73 ARG A N 1
ATOM 604 C CA . ARG A 1 73 ? -5.124 -0.051 -10.970 1.00 86.38 73 ARG A CA 1
ATOM 605 C C . ARG A 1 73 ? -6.137 0.121 -9.840 1.00 86.38 73 ARG A C 1
ATOM 607 O O . ARG A 1 73 ? -5.973 1.024 -9.021 1.00 86.38 73 ARG A O 1
ATOM 614 N N . THR A 1 74 ? -7.119 -0.773 -9.751 1.00 86.25 74 THR A N 1
ATOM 615 C CA . THR A 1 74 ? -8.138 -0.743 -8.691 1.00 86.25 74 THR A CA 1
ATOM 616 C C . THR A 1 74 ? -7.562 -0.973 -7.297 1.00 86.25 74 THR A C 1
ATOM 618 O O . THR A 1 74 ? -7.923 -0.246 -6.374 1.00 86.25 74 THR A O 1
ATOM 621 N N . CYS A 1 75 ? -6.623 -1.917 -7.121 1.00 87.06 75 CYS A N 1
ATOM 622 C CA . CYS A 1 75 ? -5.945 -2.094 -5.830 1.00 87.06 75 CYS A CA 1
ATOM 623 C C . CYS A 1 75 ? -5.237 -0.810 -5.405 1.00 87.06 75 CYS A C 1
ATOM 625 O O . CYS A 1 75 ? -5.274 -0.458 -4.233 1.00 87.06 75 CYS A O 1
ATOM 627 N N . TYR A 1 76 ? -4.538 -0.161 -6.341 1.00 88.75 76 TYR A N 1
ATOM 628 C CA . TYR A 1 76 ? -3.783 1.048 -6.041 1.00 88.75 76 TYR A CA 1
ATOM 629 C C . TYR A 1 76 ? -4.718 2.180 -5.641 1.00 88.75 76 TYR A C 1
ATOM 631 O O . TYR A 1 76 ? -4.503 2.784 -4.599 1.00 88.75 76 TYR A O 1
ATOM 639 N N . GLN A 1 77 ? -5.793 2.398 -6.399 1.00 89.62 77 GLN A N 1
ATOM 640 C CA . GLN A 1 77 ? -6.795 3.408 -6.067 1.00 89.62 77 GLN A CA 1
ATOM 641 C C . GLN A 1 77 ? -7.429 3.174 -4.693 1.00 89.62 77 GLN A C 1
ATOM 643 O O . GLN A 1 77 ? -7.560 4.130 -3.939 1.00 89.62 77 GLN A O 1
ATOM 648 N N . ASP A 1 78 ? -7.782 1.929 -4.351 1.00 88.56 78 ASP A N 1
ATOM 649 C CA . ASP A 1 78 ? -8.328 1.562 -3.032 1.00 88.56 78 ASP A CA 1
ATOM 650 C C . ASP A 1 78 ? -7.290 1.793 -1.917 1.00 88.56 78 ASP A C 1
ATOM 652 O O . ASP A 1 78 ? -7.584 2.370 -0.872 1.00 88.56 78 ASP A O 1
ATOM 656 N N . PHE A 1 79 ? -6.035 1.412 -2.164 1.00 88.75 79 PHE A N 1
ATOM 657 C CA . PHE A 1 79 ? -4.935 1.547 -1.209 1.00 88.75 79 PHE A CA 1
ATOM 658 C C . PHE A 1 79 ? -4.530 3.003 -0.940 1.00 88.75 79 PHE A C 1
ATOM 660 O O . PHE A 1 79 ? -4.176 3.347 0.191 1.00 88.75 79 PHE A O 1
ATOM 667 N N . THR A 1 80 ? -4.581 3.860 -1.963 1.00 91.44 80 THR A N 1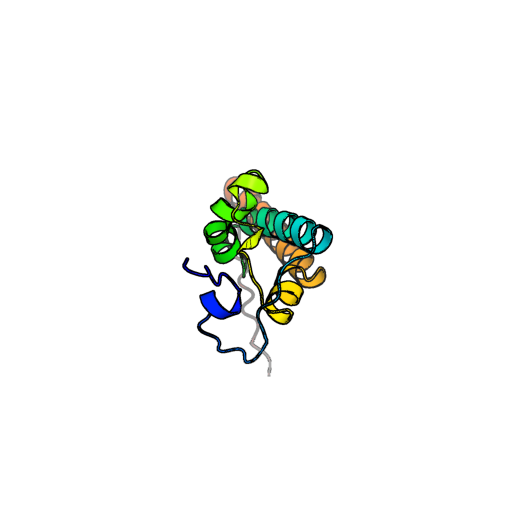
ATOM 668 C CA . THR A 1 80 ? -4.236 5.287 -1.877 1.00 91.44 80 THR A CA 1
ATOM 669 C C . THR A 1 80 ? -5.460 6.189 -1.729 1.00 91.44 80 THR A C 1
ATOM 671 O O . THR A 1 80 ? -5.343 7.407 -1.867 1.00 91.44 80 THR A O 1
ATOM 674 N N . ASN A 1 81 ? -6.649 5.626 -1.494 1.00 92.56 81 ASN A N 1
ATOM 675 C CA . ASN A 1 81 ? -7.872 6.409 -1.390 1.00 92.56 81 ASN A CA 1
ATOM 676 C C . ASN A 1 81 ? -7.824 7.319 -0.153 1.00 92.56 81 ASN A C 1
ATOM 678 O O . ASN A 1 81 ? -7.713 6.850 0.983 1.00 92.56 81 ASN A O 1
ATOM 682 N N . LYS A 1 82 ? -7.955 8.631 -0.375 1.00 88.62 82 LYS A N 1
ATOM 683 C CA . LYS A 1 82 ? -7.894 9.643 0.686 1.00 88.62 82 LYS A CA 1
ATOM 684 C C . LYS A 1 82 ? -8.968 9.435 1.758 1.00 88.62 82 LYS A C 1
ATOM 686 O O . LYS A 1 82 ? -8.634 9.442 2.937 1.00 88.62 82 LYS A O 1
ATOM 691 N N . ALA A 1 83 ? -10.217 9.176 1.372 1.00 87.50 83 ALA A N 1
ATOM 692 C CA . ALA A 1 83 ? -11.307 8.954 2.323 1.00 87.50 83 ALA A CA 1
ATOM 693 C C . ALA A 1 83 ? -11.072 7.692 3.172 1.00 87.50 83 ALA A C 1
ATOM 695 O O . ALA A 1 83 ? -11.347 7.672 4.372 1.00 87.50 83 ALA A O 1
ATOM 696 N N . THR A 1 84 ? -10.506 6.639 2.574 1.00 86.31 84 THR A N 1
ATOM 697 C CA . THR A 1 84 ? -10.154 5.408 3.298 1.00 86.31 84 THR A CA 1
ATOM 698 C C . THR A 1 84 ? -9.029 5.636 4.307 1.00 86.31 84 THR A C 1
ATOM 700 O O . THR A 1 84 ? -9.104 5.127 5.428 1.00 86.31 84 THR A O 1
ATOM 703 N N . ILE A 1 85 ? -8.018 6.425 3.935 1.00 87.25 85 ILE A N 1
ATOM 704 C CA . ILE A 1 85 ? -6.916 6.825 4.819 1.00 87.25 85 ILE A CA 1
ATOM 705 C C . ILE A 1 85 ? -7.442 7.692 5.966 1.00 87.25 85 ILE A C 1
ATOM 707 O O . ILE A 1 85 ? -7.191 7.380 7.125 1.00 87.25 85 ILE A O 1
ATOM 711 N N . GLU A 1 86 ? -8.240 8.721 5.679 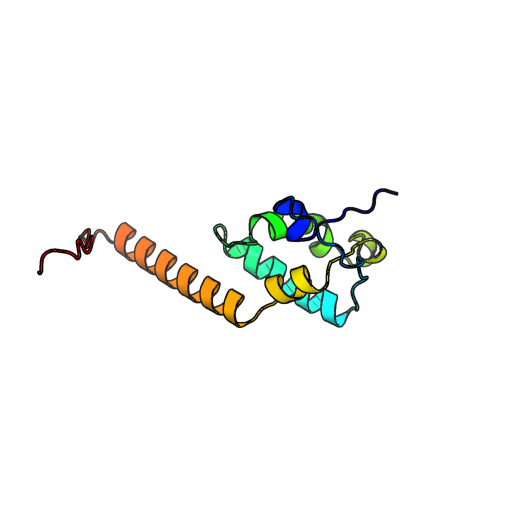1.00 86.88 86 GLU A N 1
ATOM 712 C CA . GLU A 1 86 ? -8.838 9.592 6.700 1.00 86.88 86 GLU A CA 1
ATOM 713 C C . GLU A 1 86 ? -9.717 8.813 7.683 1.00 86.88 86 GLU A C 1
ATOM 715 O O . GLU A 1 86 ? -9.624 9.013 8.895 1.00 86.88 86 GLU A O 1
ATOM 720 N N . GLY A 1 87 ? -10.527 7.875 7.184 1.00 85.19 87 GLY A N 1
ATOM 721 C CA . GLY A 1 87 ? -11.323 6.987 8.028 1.00 85.19 87 GLY A CA 1
ATOM 722 C C . GLY A 1 87 ? -10.464 6.093 8.929 1.00 85.19 87 GLY A C 1
ATOM 723 O O . GLY A 1 87 ? -10.812 5.864 10.086 1.00 85.19 87 GLY A O 1
ATOM 724 N N . ALA A 1 88 ? -9.320 5.606 8.438 1.00 84.44 88 ALA A N 1
ATOM 725 C CA . ALA A 1 88 ? -8.368 4.859 9.258 1.00 84.44 88 ALA A CA 1
ATOM 726 C C . ALA A 1 88 ? -7.683 5.743 10.311 1.00 84.44 88 ALA A C 1
ATOM 728 O O . ALA A 1 88 ? -7.589 5.329 11.464 1.00 84.44 88 ALA A O 1
ATOM 729 N N . THR A 1 89 ? -7.300 6.973 9.960 1.00 83.81 89 THR A N 1
ATOM 730 C CA . THR A 1 89 ? -6.728 7.950 10.899 1.00 83.81 89 THR A CA 1
ATOM 731 C C . THR A 1 89 ? -7.698 8.274 12.030 1.00 83.81 89 THR A C 1
ATOM 733 O O . THR A 1 89 ? -7.301 8.264 13.193 1.00 83.81 89 THR A O 1
ATOM 736 N N . LYS A 1 90 ? -8.979 8.515 11.715 1.00 82.56 90 LYS A N 1
ATOM 737 C CA . LYS A 1 90 ? -10.016 8.765 12.730 1.00 82.56 90 LYS A CA 1
ATOM 738 C C . LYS A 1 90 ? -10.174 7.578 13.683 1.00 82.56 90 LYS A C 1
ATOM 740 O O . LYS A 1 90 ? -10.175 7.773 14.892 1.00 82.56 90 LYS A O 1
ATOM 745 N N . ARG A 1 91 ? -10.238 6.347 13.158 1.00 78.44 91 ARG A N 1
ATOM 746 C CA . ARG A 1 91 ? -10.320 5.130 13.989 1.00 78.44 91 ARG A CA 1
ATOM 747 C C . ARG A 1 91 ? -9.099 4.940 14.887 1.00 78.44 91 ARG A C 1
ATOM 749 O O . ARG A 1 91 ? -9.262 4.5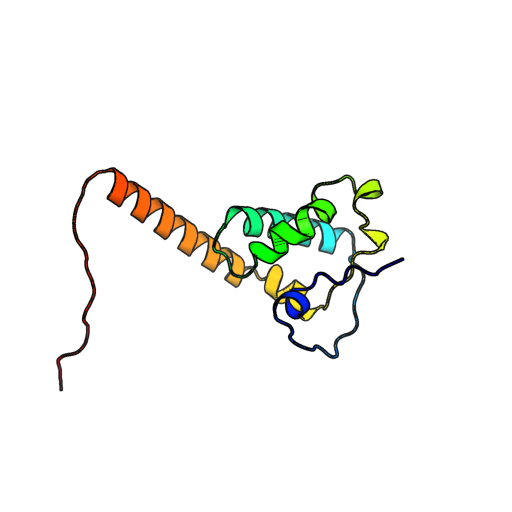47 16.038 1.00 78.44 91 ARG A O 1
ATOM 756 N N . ARG A 1 92 ? -7.895 5.223 14.379 1.00 74.62 92 ARG A N 1
ATOM 757 C CA . ARG A 1 92 ? -6.660 5.165 15.173 1.00 74.62 92 ARG A CA 1
ATOM 758 C C . ARG A 1 92 ? -6.715 6.148 16.342 1.00 74.62 92 ARG A C 1
ATOM 760 O O . ARG A 1 92 ? -6.512 5.716 17.466 1.00 74.62 92 ARG A O 1
ATOM 767 N N . ARG A 1 93 ? -7.083 7.413 16.092 1.00 76.00 93 ARG A N 1
ATOM 768 C CA . ARG A 1 93 ? -7.243 8.429 17.150 1.00 76.00 93 ARG A CA 1
ATOM 769 C C . ARG A 1 93 ? -8.218 7.979 18.237 1.00 76.00 93 ARG A C 1
ATOM 771 O O . ARG A 1 93 ? -7.825 7.935 19.391 1.00 76.00 93 ARG A O 1
ATOM 778 N N . LEU A 1 94 ? -9.409 7.515 17.852 1.00 69.19 94 LEU A N 1
ATOM 779 C CA . LEU A 1 94 ? -10.397 6.991 18.804 1.00 69.19 94 LEU A CA 1
ATOM 780 C C . LEU A 1 94 ? -9.856 5.808 19.626 1.00 69.19 94 LEU A C 1
ATOM 782 O O . LEU A 1 94 ? -10.152 5.684 20.809 1.00 69.19 94 LEU A O 1
ATOM 786 N N . THR A 1 95 ? -9.057 4.933 19.008 1.00 65.94 95 THR A N 1
ATOM 787 C CA . THR A 1 95 ? -8.451 3.779 19.694 1.00 65.94 95 THR A CA 1
ATOM 788 C C . THR A 1 95 ? -7.362 4.212 20.677 1.00 65.94 95 THR A C 1
ATOM 790 O O . THR A 1 95 ? -7.289 3.666 21.774 1.00 65.94 95 THR A O 1
ATOM 793 N N . ASP A 1 96 ? -6.519 5.176 20.301 1.00 66.00 96 ASP A N 1
ATOM 794 C CA . ASP A 1 96 ? -5.495 5.740 21.187 1.00 66.00 96 ASP A CA 1
ATOM 795 C C . ASP A 1 96 ? -6.139 6.495 22.364 1.00 66.00 96 ASP A C 1
ATOM 797 O O . ASP A 1 96 ? -5.729 6.303 23.505 1.00 66.00 96 ASP A O 1
ATOM 801 N N . GLU A 1 97 ? -7.211 7.255 22.124 1.00 59.91 97 GLU A N 1
ATOM 802 C CA . GLU A 1 97 ? -7.987 7.929 23.175 1.00 59.91 97 GLU A CA 1
ATOM 803 C C . GLU A 1 97 ? -8.629 6.927 24.149 1.00 59.91 97 GLU A C 1
ATOM 805 O O . GLU A 1 97 ? -8.490 7.072 25.362 1.00 59.91 97 GLU A O 1
ATOM 810 N N . LEU A 1 98 ? -9.243 5.850 23.646 1.00 60.41 98 LEU A N 1
ATOM 811 C CA . LEU A 1 98 ? -9.796 4.779 24.486 1.00 60.41 98 LEU A CA 1
ATOM 812 C C . LEU A 1 98 ? -8.721 4.059 25.313 1.00 60.41 98 LEU A C 1
ATOM 814 O O . LEU A 1 98 ? -8.976 3.700 26.461 1.00 60.41 98 LEU A O 1
ATOM 818 N N . LYS A 1 99 ? -7.513 3.860 24.765 1.00 59.81 99 LYS A N 1
ATOM 819 C CA . LYS A 1 99 ? -6.380 3.288 25.513 1.00 59.81 99 LYS A CA 1
ATOM 820 C C . LYS A 1 99 ? -5.895 4.224 26.618 1.00 59.81 99 LYS A C 1
ATOM 822 O O . LYS A 1 99 ? -5.575 3.742 27.700 1.00 59.81 99 LYS A O 1
ATOM 827 N N . ILE A 1 100 ? -5.864 5.534 26.370 1.00 57.91 100 ILE A N 1
ATOM 828 C CA . ILE A 1 100 ? -5.507 6.540 27.380 1.00 57.91 100 ILE A CA 1
ATOM 829 C C . ILE A 1 100 ? -6.552 6.553 28.505 1.00 57.91 100 ILE A C 1
ATOM 831 O O . ILE A 1 100 ? -6.179 6.502 29.674 1.00 57.91 100 ILE A O 1
ATOM 835 N N . CYS A 1 101 ? -7.849 6.527 28.178 1.00 46.62 101 CYS A N 1
ATOM 836 C CA . CYS A 1 101 ? -8.920 6.444 29.178 1.00 46.62 101 CYS A CA 1
ATOM 837 C C . CYS A 1 101 ? -8.885 5.128 29.978 1.00 46.62 101 CYS A C 1
ATOM 839 O O . CYS A 1 101 ? -9.064 5.146 31.195 1.00 46.62 101 CYS A O 1
ATOM 841 N N . ALA A 1 102 ? -8.591 3.998 29.323 1.00 53.00 102 ALA A N 1
ATOM 842 C CA . ALA A 1 102 ? -8.432 2.704 29.986 1.00 53.00 102 ALA A CA 1
ATOM 843 C C . ALA A 1 102 ? -7.190 2.648 30.896 1.00 53.00 102 ALA A C 1
ATOM 845 O O . ALA A 1 102 ? -7.242 2.039 31.962 1.00 53.00 102 ALA A O 1
ATOM 846 N N . ALA A 1 103 ? -6.089 3.303 30.511 1.00 55.41 103 ALA A N 1
ATOM 847 C CA . ALA A 1 103 ? -4.870 3.393 31.316 1.00 55.41 103 ALA A CA 1
ATOM 848 C C . ALA A 1 103 ? -4.995 4.377 32.497 1.00 55.41 103 ALA A C 1
ATOM 850 O O . ALA A 1 103 ? -4.325 4.198 33.510 1.00 55.41 103 ALA A O 1
ATOM 851 N N . ALA A 1 104 ? -5.867 5.385 32.393 1.00 53.31 104 ALA A N 1
ATOM 852 C CA . ALA A 1 104 ? -6.107 6.390 33.432 1.00 53.31 104 ALA A CA 1
ATOM 853 C C . ALA A 1 104 ? -7.136 5.966 34.504 1.00 53.31 104 ALA A C 1
ATOM 855 O O . ALA A 1 104 ? -7.474 6.765 35.374 1.00 53.31 104 ALA A O 1
ATOM 856 N N . GLY A 1 105 ? -7.639 4.726 34.475 1.00 46.91 105 GLY A N 1
ATOM 857 C CA . GLY A 1 105 ? -8.507 4.200 35.536 1.00 46.91 105 GLY A CA 1
ATOM 858 C C . GLY A 1 105 ? -9.909 4.824 35.608 1.00 46.91 105 GLY A C 1
ATOM 859 O O . GLY A 1 105 ? -10.547 4.750 36.656 1.00 46.91 105 GLY A O 1
ATOM 860 N N . ALA A 1 106 ? -10.419 5.410 34.518 1.00 46.41 106 ALA A N 1
ATOM 861 C CA . ALA A 1 106 ? -11.753 6.014 34.466 1.00 46.41 106 ALA A CA 1
ATOM 862 C C . ALA A 1 106 ? -12.726 5.199 33.585 1.00 46.41 106 ALA A C 1
ATOM 864 O O . ALA A 1 106 ? -12.859 5.422 32.388 1.00 46.41 106 ALA A O 1
ATOM 865 N N . ILE A 1 107 ? -13.347 4.210 34.235 1.00 54.28 107 ILE A N 1
ATOM 866 C CA . ILE A 1 107 ? -14.729 3.690 34.145 1.00 54.28 107 ILE A CA 1
ATOM 867 C C . ILE A 1 107 ? -15.528 3.774 32.815 1.00 54.28 107 ILE A C 1
ATOM 869 O O . ILE A 1 107 ? -15.737 4.826 32.220 1.00 54.28 107 ILE A O 1
ATOM 873 N N . THR A 1 108 ? -16.238 2.663 32.583 1.00 48.31 108 THR A N 1
ATOM 874 C CA . THR A 1 108 ? -17.634 2.539 32.098 1.00 48.31 108 THR A CA 1
ATOM 875 C C . THR A 1 108 ? -17.792 2.045 30.669 1.00 48.31 108 THR A C 1
ATOM 877 O O . THR A 1 108 ? -17.763 2.782 29.688 1.00 48.31 108 THR A O 1
ATOM 880 N N . PHE A 1 109 ? -18.068 0.747 30.596 1.00 45.50 109 PHE A N 1
ATOM 881 C CA . PHE A 1 109 ? -18.735 0.071 29.496 1.00 45.50 109 PHE A CA 1
ATOM 882 C C . PHE A 1 109 ? -20.069 0.778 29.190 1.00 45.50 109 PHE A C 1
ATOM 884 O O . PHE A 1 109 ? -21.084 0.498 29.820 1.00 45.50 109 PHE A O 1
ATOM 891 N N . VAL A 1 110 ? -20.094 1.689 28.216 1.00 45.62 110 VAL A N 1
ATOM 892 C CA . VAL A 1 110 ? -21.351 2.088 27.567 1.00 45.62 110 VAL A CA 1
ATOM 893 C C . VAL A 1 110 ? -21.517 1.205 26.335 1.00 45.62 110 VAL A C 1
ATOM 895 O O . VAL A 1 110 ? -21.271 1.605 25.199 1.00 45.62 110 VAL A O 1
ATOM 898 N N . LEU A 1 111 ? -21.901 -0.051 26.580 1.00 45.62 111 LEU A N 1
ATOM 899 C CA . LEU A 1 111 ? -22.589 -0.850 25.574 1.00 45.62 111 LEU A CA 1
ATOM 900 C C . LEU A 1 111 ? -23.962 -0.202 25.378 1.00 45.62 111 LEU A C 1
ATOM 902 O O . LEU A 1 111 ? -24.861 -0.374 26.197 1.00 45.62 111 LEU A O 1
ATOM 906 N N . PHE A 1 112 ? -24.119 0.555 24.295 1.00 43.41 112 PHE A N 1
ATOM 907 C CA . PHE A 1 112 ? -25.435 0.912 23.778 1.00 43.41 112 PHE A CA 1
ATOM 908 C C . PHE A 1 112 ? -26.147 -0.381 23.346 1.00 43.41 112 PHE A C 1
ATOM 910 O O . PHE A 1 112 ? -26.024 -0.824 22.206 1.00 43.41 112 PHE A O 1
ATOM 917 N N . ILE A 1 113 ? -26.893 -1.000 24.265 1.00 45.56 113 ILE A N 1
ATOM 918 C CA . ILE A 1 113 ? -28.010 -1.875 23.906 1.00 45.56 113 ILE A CA 1
ATOM 919 C C . ILE A 1 113 ? -29.140 -0.940 23.482 1.00 45.56 113 ILE A C 1
ATOM 921 O O . ILE A 1 113 ? -29.940 -0.478 24.290 1.00 45.56 113 ILE A O 1
ATOM 925 N N . GLN A 1 114 ? -29.161 -0.608 22.197 1.00 48.03 114 GLN A N 1
ATOM 926 C CA . GLN A 1 114 ? -30.327 -0.029 21.556 1.00 48.03 114 GLN A CA 1
ATOM 927 C C . GLN A 1 114 ? -31.137 -1.192 20.979 1.00 48.03 114 GLN A C 1
ATOM 929 O O . GLN A 1 114 ? -30.714 -1.772 19.985 1.00 48.03 114 GLN A O 1
ATOM 934 N N . GLN A 1 115 ? -32.251 -1.546 21.629 1.00 43.09 115 GLN A N 1
ATOM 935 C CA . GLN A 1 115 ? -33.553 -1.839 21.002 1.00 43.09 115 GLN A CA 1
ATOM 936 C C . GLN A 1 115 ? -34.539 -2.414 22.034 1.00 43.09 115 GLN A C 1
ATOM 938 O O . GLN A 1 115 ? -34.682 -3.622 22.180 1.00 43.09 115 GLN A O 1
ATOM 943 N N . SER A 1 116 ? -35.271 -1.515 22.688 1.00 47.12 116 SER A N 1
ATOM 944 C CA . SER A 1 116 ? -36.654 -1.767 23.097 1.00 47.12 116 SER A CA 1
ATOM 945 C C . SER A 1 116 ? -37.465 -0.576 22.608 1.00 47.12 116 SER A C 1
ATOM 947 O O . SER A 1 116 ? -37.152 0.556 22.975 1.00 47.12 116 SER A O 1
ATOM 949 N N . GLY A 1 117 ? -38.462 -0.815 21.758 1.00 49.72 117 GLY A N 1
ATOM 950 C CA . GLY A 1 117 ? -39.408 0.226 21.367 1.00 49.72 117 GLY A CA 1
ATOM 951 C C . GLY A 1 117 ? -40.019 0.054 19.983 1.00 49.72 117 GLY A C 1
ATOM 952 O O . GLY A 1 117 ? -39.784 0.898 19.122 1.00 49.72 117 GLY A O 1
ATOM 953 N N . GLN A 1 118 ? -40.802 -1.006 19.789 1.00 42.28 118 GLN A N 1
ATOM 954 C CA . GLN A 1 118 ? -42.201 -0.887 19.362 1.00 42.28 118 GLN A CA 1
ATOM 955 C C . GLN A 1 118 ? -42.968 -2.136 19.784 1.00 42.28 118 GLN A C 1
ATOM 957 O O . GLN A 1 118 ? -42.393 -3.239 19.649 1.00 42.28 118 GLN A O 1
#

Organism: Holothuria leucospilota (NCBI:txid206669)

Radius of gyration: 18.74 Å; chains: 1; bounding box: 60×24×52 Å

pLDDT: mean 73.59, std 15.62, range [35.97, 92.56]

Secondary structure (DSSP, 8-state):
-------HHHHTT----SPPEEPPHHHHHHHHHHHHHHHHTSSSTTHHHHHHTHHHHSS-TTTTTGGG-EE-HHHHHHHT-HHHHHHHHHHHHHHHHHHHHHHTT-------------

Foldseek 3Di:
DDLPALFLCVVVVNDDPADWDADDPVLLVLLLVLLVLLCVLVPASCNVSSVVLCCQSVDDVVRNCSVSHIYGPVRSCCSSPPVSSVVSVVVSVVVVVVVVCVVVPDDDDPPPPDDDDD